Protein AF-A0A8X6GJA4-F1 (afdb_monomer_lite)

Structure (mmCIF, N/CA/C/O backbone):
data_AF-A0A8X6GJA4-F1
#
_entry.id   AF-A0A8X6GJA4-F1
#
loop_
_atom_site.group_PDB
_atom_site.id
_atom_site.type_symbol
_atom_site.label_atom_id
_atom_site.label_alt_id
_atom_site.label_comp_id
_atom_site.label_asym_id
_atom_site.label_entity_id
_atom_site.label_seq_id
_atom_site.pdbx_PDB_ins_code
_atom_site.Cartn_x
_atom_site.Cartn_y
_atom_site.Cartn_z
_atom_site.occupancy
_atom_site.B_iso_or_equiv
_atom_site.auth_seq_id
_atom_site.auth_comp_id
_atom_site.auth_asym_id
_atom_site.auth_atom_id
_atom_site.pdbx_PDB_model_num
ATOM 1 N N . MET A 1 1 ? 1.376 2.694 -0.318 1.00 89.88 1 MET A N 1
ATOM 2 C CA . MET A 1 1 ? 2.807 2.534 0.012 1.00 89.88 1 MET A CA 1
ATOM 3 C C . MET A 1 1 ? 3.228 3.762 0.790 1.00 89.88 1 MET A C 1
ATOM 5 O O . MET A 1 1 ? 2.952 4.873 0.357 1.00 89.88 1 MET A O 1
ATOM 9 N N . ARG A 1 2 ? 3.830 3.562 1.961 1.00 89.94 2 ARG A N 1
ATOM 10 C CA . ARG A 1 2 ? 4.162 4.659 2.878 1.00 89.94 2 ARG A CA 1
ATOM 11 C C . ARG A 1 2 ? 5.387 5.424 2.395 1.00 89.94 2 ARG A C 1
ATOM 13 O O . ARG A 1 2 ? 6.301 4.803 1.849 1.00 89.94 2 ARG A O 1
ATOM 20 N N . HIS A 1 3 ? 5.449 6.718 2.684 1.00 89.75 3 HIS A N 1
ATOM 21 C CA . HIS A 1 3 ? 6.729 7.423 2.693 1.00 89.75 3 HIS A CA 1
ATOM 22 C C . HIS A 1 3 ? 7.608 6.806 3.785 1.00 89.75 3 HIS A C 1
ATOM 24 O O . HIS A 1 3 ? 7.123 6.488 4.875 1.00 89.75 3 HIS A O 1
ATOM 30 N N . LYS A 1 4 ? 8.878 6.550 3.477 1.00 87.31 4 LYS A N 1
ATOM 31 C CA . LYS A 1 4 ? 9.812 5.949 4.434 1.00 87.31 4 LYS A CA 1
ATOM 32 C C . LYS A 1 4 ? 11.233 6.377 4.096 1.00 87.31 4 LYS A C 1
ATOM 34 O O . LYS A 1 4 ? 11.594 6.357 2.927 1.00 87.31 4 LYS A O 1
ATOM 39 N N . ASP A 1 5 ? 12.008 6.741 5.114 1.00 85.88 5 ASP A N 1
ATOM 40 C CA . ASP A 1 5 ? 13.432 7.078 4.983 1.00 85.88 5 ASP A CA 1
ATOM 41 C C . ASP A 1 5 ? 13.684 8.200 3.949 1.00 85.88 5 ASP A C 1
ATOM 43 O O . ASP A 1 5 ? 14.639 8.162 3.182 1.00 85.88 5 ASP A O 1
ATOM 47 N N . GLY A 1 6 ? 12.773 9.183 3.888 1.00 86.19 6 GLY A N 1
ATOM 48 C CA . GLY A 1 6 ? 12.820 10.302 2.937 1.00 86.19 6 GLY A CA 1
ATOM 49 C C . GLY A 1 6 ? 12.408 9.962 1.500 1.00 86.19 6 GLY A C 1
ATOM 50 O O . GLY A 1 6 ? 12.355 10.862 0.671 1.00 86.19 6 GLY A O 1
ATOM 51 N N . GLN A 1 7 ? 12.085 8.700 1.206 1.00 87.50 7 GLN A N 1
ATOM 52 C CA . GLN A 1 7 ? 11.709 8.264 -0.136 1.00 87.50 7 GLN A CA 1
ATOM 53 C C . GLN A 1 7 ? 10.197 8.296 -0.358 1.00 87.50 7 GLN A C 1
ATOM 55 O O . GLN A 1 7 ? 9.410 7.845 0.491 1.00 87.50 7 GLN A O 1
ATOM 60 N N . ASP A 1 8 ? 9.805 8.765 -1.541 1.00 92.88 8 ASP A N 1
ATOM 61 C CA . ASP A 1 8 ? 8.422 8.731 -2.002 1.00 92.88 8 ASP A CA 1
ATOM 62 C C . ASP A 1 8 ? 8.023 7.338 -2.549 1.00 92.88 8 ASP A C 1
ATOM 64 O O . ASP A 1 8 ? 8.879 6.501 -2.855 1.00 92.88 8 ASP A O 1
ATOM 68 N N . PRO A 1 9 ? 6.718 7.035 -2.670 1.00 94.06 9 PRO A N 1
ATOM 69 C CA . PRO A 1 9 ? 6.238 5.747 -3.169 1.00 94.06 9 PRO A CA 1
ATOM 70 C C . PRO A 1 9 ? 6.782 5.317 -4.538 1.00 94.06 9 PRO A C 1
ATOM 72 O O . PRO A 1 9 ? 6.933 4.117 -4.759 1.00 94.06 9 PRO A O 1
ATOM 75 N N . ARG A 1 10 ? 7.058 6.254 -5.456 1.00 94.31 10 ARG A N 1
ATOM 76 C CA . ARG A 1 10 ? 7.601 5.938 -6.786 1.00 94.31 10 ARG A CA 1
ATOM 77 C C . ARG A 1 10 ? 9.058 5.531 -6.675 1.00 94.31 10 ARG A C 1
ATOM 79 O O . ARG A 1 10 ? 9.400 4.449 -7.131 1.00 94.31 10 ARG A O 1
ATOM 86 N N . GLN A 1 11 ? 9.869 6.313 -5.965 1.00 94.69 11 GLN A N 1
ATOM 87 C CA . GLN A 1 11 ? 11.275 5.980 -5.713 1.00 94.69 11 GLN A CA 1
ATOM 88 C C . GLN A 1 11 ? 11.419 4.604 -5.053 1.00 94.69 11 GLN A C 1
ATOM 90 O O . GLN A 1 11 ? 12.241 3.781 -5.461 1.00 94.69 11 GLN A O 1
ATOM 95 N N . ARG A 1 12 ? 10.568 4.320 -4.060 1.00 95.56 12 ARG A N 1
ATOM 96 C CA . ARG A 1 12 ? 10.567 3.021 -3.383 1.00 95.56 12 ARG A CA 1
ATOM 97 C C . ARG A 1 12 ? 10.133 1.877 -4.304 1.00 95.56 12 ARG A C 1
ATOM 99 O O . ARG A 1 12 ? 10.657 0.770 -4.165 1.00 95.56 12 ARG A O 1
ATOM 106 N N . LEU A 1 13 ? 9.174 2.108 -5.206 1.00 95.75 13 LEU A N 1
ATOM 107 C CA . LEU A 1 13 ? 8.784 1.112 -6.206 1.00 95.75 13 LEU A CA 1
ATOM 108 C C . LEU A 1 13 ? 9.928 0.855 -7.188 1.00 95.75 13 LEU A C 1
ATOM 110 O O . LEU A 1 13 ? 10.264 -0.304 -7.408 1.00 95.75 13 LEU A O 1
ATOM 114 N N . ASP A 1 14 ? 10.546 1.905 -7.725 1.00 94.31 14 ASP A N 1
ATOM 115 C CA . ASP A 1 14 ? 11.651 1.787 -8.677 1.00 94.31 14 ASP A CA 1
ATOM 116 C C . ASP A 1 14 ? 12.790 0.958 -8.077 1.00 94.31 14 ASP A C 1
ATOM 118 O O . ASP A 1 14 ? 13.261 0.008 -8.703 1.00 94.31 14 ASP A O 1
ATOM 122 N N . GLN A 1 15 ? 13.152 1.222 -6.816 1.00 94.81 15 GLN A N 1
ATOM 123 C CA . GLN A 1 15 ? 14.134 0.418 -6.093 1.00 94.81 15 GLN A CA 1
ATOM 124 C C . GLN A 1 15 ? 13.692 -1.047 -5.948 1.00 94.81 15 GLN A C 1
ATOM 126 O O . GLN A 1 15 ? 14.480 -1.954 -6.218 1.00 94.81 15 GLN A O 1
ATOM 131 N N . LEU A 1 16 ? 12.443 -1.310 -5.556 1.00 95.00 16 LEU A N 1
ATOM 132 C CA . LEU A 1 16 ? 11.914 -2.671 -5.404 1.00 95.00 16 LEU A CA 1
ATOM 133 C C . LEU A 1 16 ? 11.947 -3.451 -6.726 1.00 95.00 16 LEU A C 1
ATOM 135 O O . LEU A 1 16 ? 12.293 -4.632 -6.749 1.00 95.00 16 LEU A O 1
ATOM 139 N N . LEU A 1 17 ? 11.651 -2.786 -7.842 1.00 95.75 17 LEU A N 1
ATOM 140 C CA . LEU A 1 17 ? 11.677 -3.386 -9.173 1.00 95.75 17 LEU A CA 1
ATOM 141 C C . LEU A 1 17 ? 13.096 -3.727 -9.659 1.00 95.75 17 LEU A C 1
ATOM 143 O O . LEU A 1 17 ? 13.232 -4.485 -10.622 1.00 95.75 17 LEU A O 1
ATOM 147 N N . THR A 1 18 ? 14.153 -3.256 -8.983 1.00 95.19 18 THR A N 1
ATOM 148 C CA . THR A 1 18 ? 15.545 -3.687 -9.231 1.00 95.19 18 THR A CA 1
ATOM 149 C C . THR A 1 18 ? 15.905 -5.020 -8.567 1.00 95.19 18 THR A C 1
ATOM 151 O O . THR A 1 18 ? 16.864 -5.672 -8.987 1.00 95.19 18 THR A O 1
ATOM 154 N N . CYS A 1 19 ? 15.124 -5.489 -7.583 1.00 96.88 19 CYS A N 1
ATOM 155 C CA . CYS A 1 19 ? 15.419 -6.720 -6.849 1.00 96.88 19 CYS A CA 1
ATOM 156 C C . CYS A 1 19 ? 15.562 -7.940 -7.778 1.00 96.88 19 CYS A C 1
ATOM 158 O O . CYS A 1 19 ? 14.936 -8.022 -8.841 1.00 96.88 19 CYS A O 1
ATOM 160 N N . GLN A 1 20 ? 16.369 -8.922 -7.360 1.00 96.81 20 GLN A N 1
ATOM 161 C CA . GLN A 1 20 ? 16.674 -10.123 -8.155 1.00 96.81 20 GLN A CA 1
ATOM 162 C C . GLN A 1 20 ? 15.436 -10.944 -8.530 1.00 96.81 20 GLN A C 1
ATOM 164 O O . GLN A 1 20 ? 15.407 -11.545 -9.600 1.00 96.81 20 GLN A O 1
ATOM 169 N N . VAL A 1 21 ? 14.380 -10.905 -7.712 1.00 96.56 21 VAL A N 1
ATOM 170 C CA . VAL A 1 21 ? 13.106 -11.585 -8.003 1.00 96.56 21 VAL A CA 1
ATOM 171 C C . VAL A 1 21 ? 12.464 -11.118 -9.321 1.00 96.56 21 VAL A C 1
ATOM 173 O O . VAL A 1 21 ? 11.786 -11.897 -9.982 1.00 96.56 21 VAL A O 1
ATOM 176 N N . PHE A 1 22 ? 12.734 -9.882 -9.759 1.00 96.81 22 PHE A N 1
ATOM 177 C CA . PHE A 1 22 ? 12.242 -9.338 -11.030 1.00 96.81 22 PHE A CA 1
ATOM 178 C C . PHE A 1 22 ? 13.246 -9.484 -12.190 1.00 96.81 22 PHE A C 1
ATOM 180 O O . PHE A 1 22 ? 12.968 -9.006 -13.288 1.00 96.81 22 PHE A O 1
ATOM 187 N N . SER A 1 23 ? 14.402 -10.133 -11.989 1.00 96.38 23 SER A N 1
ATOM 188 C CA . SER A 1 23 ? 15.468 -10.258 -13.005 1.00 96.38 23 SER A CA 1
ATOM 189 C C . SER A 1 23 ? 14.973 -10.880 -14.311 1.00 96.38 23 SER A C 1
ATOM 191 O O . SER A 1 23 ? 15.166 -10.298 -15.378 1.00 96.38 23 SER A O 1
ATOM 193 N N . ARG A 1 24 ? 14.252 -12.003 -14.221 1.00 96.88 24 ARG A N 1
ATOM 194 C CA . ARG A 1 24 ? 13.655 -12.683 -15.375 1.00 96.88 24 ARG A CA 1
ATOM 195 C C . ARG A 1 24 ? 12.673 -11.786 -16.128 1.00 96.88 24 ARG A C 1
ATOM 197 O O . ARG A 1 24 ? 12.747 -11.695 -17.346 1.00 96.88 24 ARG A O 1
ATOM 204 N N . LEU A 1 25 ? 11.801 -11.070 -15.413 1.00 96.25 25 LEU A N 1
ATOM 205 C CA . LEU A 1 25 ? 10.848 -10.142 -16.031 1.00 96.25 25 LEU A CA 1
ATOM 206 C C . LEU A 1 25 ? 11.555 -8.978 -16.730 1.00 96.25 25 LEU A C 1
ATOM 208 O O . LEU A 1 25 ? 11.150 -8.603 -17.825 1.00 96.25 25 LEU A O 1
ATOM 212 N N . ARG A 1 26 ? 12.630 -8.433 -16.147 1.00 96.06 26 ARG A N 1
ATOM 213 C CA . ARG A 1 26 ? 13.438 -7.389 -16.798 1.00 96.06 26 ARG A CA 1
ATOM 214 C C . ARG A 1 26 ? 14.115 -7.893 -18.075 1.00 96.06 26 ARG A C 1
ATOM 216 O O . ARG A 1 26 ? 14.171 -7.142 -19.041 1.00 96.06 26 ARG A O 1
ATOM 223 N N . ALA A 1 27 ? 14.601 -9.136 -18.078 1.00 97.19 27 ALA A N 1
ATOM 224 C CA . ALA A 1 27 ? 15.273 -9.738 -19.228 1.00 97.19 27 ALA A CA 1
ATOM 225 C C . ALA A 1 27 ? 14.300 -10.128 -20.354 1.00 97.19 27 ALA A C 1
ATOM 227 O O . ALA A 1 27 ? 14.570 -9.856 -21.518 1.00 97.19 27 ALA A O 1
ATOM 228 N N . GLU A 1 28 ? 13.167 -10.748 -20.015 1.00 97.69 28 GLU A N 1
ATOM 229 C CA . GLU A 1 28 ? 12.220 -11.282 -21.001 1.00 97.69 28 GLU A CA 1
ATOM 230 C C . GLU A 1 28 ? 11.198 -10.234 -21.471 1.00 97.69 28 GLU A C 1
ATOM 232 O O . GLU A 1 28 ? 10.851 -10.198 -22.651 1.00 97.69 28 GLU A O 1
ATOM 237 N N . ASN A 1 29 ? 10.685 -9.378 -20.575 1.00 95.88 29 ASN A N 1
ATOM 238 C CA . ASN A 1 29 ? 9.667 -8.379 -20.917 1.00 95.88 29 ASN A CA 1
ATOM 239 C C . ASN A 1 29 ? 9.564 -7.238 -19.886 1.00 95.88 29 ASN A C 1
ATOM 241 O O . ASN A 1 29 ? 8.602 -7.149 -19.113 1.00 95.88 29 ASN A O 1
ATOM 245 N N . ALA A 1 30 ? 10.522 -6.307 -19.913 1.00 94.94 30 ALA A N 1
ATOM 246 C CA . ALA A 1 30 ? 10.563 -5.182 -18.974 1.00 94.94 30 ALA A CA 1
ATOM 247 C C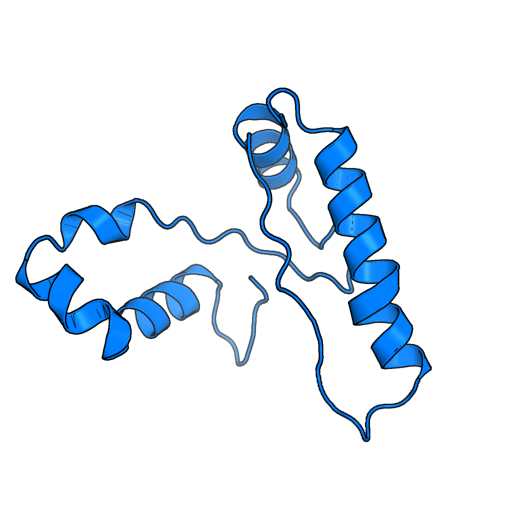 . ALA A 1 30 ? 9.291 -4.306 -18.984 1.00 94.94 30 ALA A C 1
ATOM 249 O O . ALA A 1 30 ? 8.945 -3.715 -17.961 1.00 94.94 30 ALA A O 1
ATOM 250 N N . LYS A 1 31 ? 8.548 -4.255 -20.102 1.00 95.88 31 LYS A N 1
ATOM 251 C CA . LYS A 1 31 ? 7.315 -3.455 -20.229 1.00 95.88 31 LYS A CA 1
ATOM 252 C C . LYS A 1 31 ? 6.208 -3.911 -19.277 1.00 95.88 31 LYS A C 1
ATOM 254 O O . LYS A 1 31 ? 5.349 -3.113 -18.930 1.00 95.88 31 LYS A O 1
ATOM 259 N N . VAL A 1 32 ? 6.210 -5.166 -18.820 1.00 95.31 32 VAL A N 1
ATOM 260 C CA . VAL A 1 32 ? 5.217 -5.647 -17.839 1.00 95.31 32 VAL A CA 1
ATOM 261 C C . VAL A 1 32 ? 5.323 -4.898 -16.509 1.00 95.31 32 VAL A C 1
ATOM 263 O O . VAL A 1 32 ? 4.307 -4.710 -15.840 1.00 95.31 32 VAL A O 1
ATOM 266 N N . LEU A 1 33 ? 6.513 -4.414 -16.144 1.00 95.06 33 LEU A N 1
ATOM 267 C CA . LEU A 1 33 ? 6.727 -3.712 -14.879 1.00 95.06 33 LEU A CA 1
ATOM 268 C C . LEU A 1 33 ? 5.994 -2.364 -14.819 1.00 95.06 33 LEU A C 1
ATOM 270 O O . LEU A 1 33 ? 5.620 -1.932 -13.733 1.00 95.06 33 LEU A O 1
ATOM 274 N N . THR A 1 34 ? 5.680 -1.747 -15.966 1.00 94.62 34 THR A N 1
ATOM 275 C CA . THR A 1 34 ? 4.911 -0.489 -16.013 1.00 94.62 34 THR A CA 1
ATOM 276 C C . THR A 1 34 ? 3.447 -0.664 -15.604 1.00 94.62 34 THR A C 1
ATOM 278 O O . THR A 1 34 ? 2.728 0.321 -15.464 1.00 94.62 34 THR A O 1
ATOM 281 N N . ARG A 1 35 ? 2.975 -1.907 -15.430 1.00 94.88 35 ARG A N 1
ATOM 282 C CA . ARG A 1 35 ? 1.629 -2.202 -14.917 1.00 94.88 35 ARG A CA 1
ATOM 283 C C . ARG A 1 35 ? 1.518 -1.995 -13.406 1.00 94.88 35 ARG A C 1
ATOM 285 O O . ARG A 1 35 ? 0.406 -1.961 -12.887 1.00 94.88 35 ARG A O 1
ATOM 292 N N . VAL A 1 36 ? 2.644 -1.885 -12.699 1.00 95.62 36 VAL A N 1
ATOM 293 C CA . VAL A 1 36 ? 2.661 -1.644 -11.256 1.00 95.62 36 VAL A CA 1
ATOM 294 C C . VAL A 1 36 ? 2.584 -0.142 -11.008 1.00 95.62 36 VAL A C 1
ATOM 296 O O . VAL A 1 36 ? 3.489 0.601 -11.375 1.00 95.62 36 VAL A O 1
ATOM 299 N N . VAL A 1 37 ? 1.500 0.304 -10.376 1.00 95.62 37 VAL A N 1
ATOM 300 C CA . VAL A 1 37 ? 1.281 1.718 -10.049 1.00 95.62 37 VAL A CA 1
ATOM 301 C C . VAL A 1 37 ? 1.350 1.888 -8.531 1.00 95.62 37 VAL A C 1
ATOM 303 O O . VAL A 1 37 ? 0.515 1.320 -7.821 1.00 95.62 37 VAL A O 1
ATOM 306 N N . PRO A 1 38 ? 2.328 2.642 -7.996 1.00 96.44 38 PRO A N 1
ATOM 307 C CA . PRO A 1 38 ? 2.416 2.877 -6.568 1.00 96.44 38 PRO A CA 1
ATOM 308 C C . PRO A 1 38 ? 1.405 3.954 -6.170 1.00 96.44 38 PRO A C 1
ATOM 310 O O . PRO A 1 38 ? 1.380 5.043 -6.738 1.00 96.44 38 PRO A O 1
ATOM 313 N N . VAL A 1 39 ? 0.600 3.664 -5.151 1.00 96.31 39 VAL A N 1
ATOM 314 C CA . VAL A 1 39 ? -0.313 4.636 -4.535 1.00 96.31 39 VAL A CA 1
ATOM 315 C C . VAL A 1 39 ? 0.247 5.036 -3.177 1.00 96.31 39 VAL A C 1
ATOM 317 O O . VAL A 1 39 ? 0.647 4.163 -2.401 1.00 96.31 39 VAL A O 1
ATOM 320 N N . SER A 1 40 ? 0.307 6.334 -2.878 1.00 95.69 40 SER A N 1
ATOM 321 C CA . SER A 1 40 ? 0.727 6.819 -1.558 1.00 95.69 40 SER A CA 1
ATOM 322 C C . SER A 1 40 ? -0.318 6.454 -0.511 1.00 95.69 40 SER A C 1
ATOM 324 O O . SER A 1 40 ? -1.500 6.629 -0.756 1.00 95.69 40 SER A O 1
ATOM 326 N N . GLY A 1 41 ? 0.098 5.939 0.644 1.00 94.81 41 GLY A N 1
ATOM 327 C CA . GLY A 1 41 ? -0.835 5.642 1.734 1.00 94.81 41 GLY A CA 1
ATOM 328 C C . GLY A 1 41 ? -0.196 4.887 2.893 1.00 94.81 41 GLY A C 1
ATOM 329 O O . GLY A 1 41 ? 0.820 4.203 2.709 1.00 94.81 41 GLY A O 1
ATOM 330 N N . ASP A 1 42 ? -0.816 5.002 4.064 1.00 94.69 42 ASP A N 1
ATOM 331 C CA . ASP A 1 42 ? -0.431 4.397 5.336 1.00 94.69 42 ASP A CA 1
ATOM 332 C C . ASP A 1 42 ? -1.642 3.778 6.039 1.00 94.69 42 ASP A C 1
ATOM 334 O O . ASP A 1 42 ? -2.635 4.440 6.323 1.00 94.69 42 ASP A O 1
ATOM 338 N N . ILE A 1 43 ? -1.531 2.492 6.356 1.00 95.25 43 ILE A N 1
ATOM 339 C CA . ILE A 1 43 ? -2.607 1.707 6.950 1.00 95.25 43 ILE A CA 1
ATOM 340 C C . ILE A 1 43 ? -2.946 2.123 8.393 1.00 95.25 43 ILE A C 1
ATOM 342 O O . ILE A 1 43 ? -4.063 1.880 8.857 1.00 95.25 43 ILE A O 1
ATOM 346 N N . SER A 1 44 ? -2.018 2.776 9.103 1.00 93.19 44 SER A N 1
ATOM 347 C CA . SER A 1 44 ? -2.297 3.319 10.438 1.00 93.19 44 SER A CA 1
ATOM 348 C C . SER A 1 44 ? -3.025 4.662 10.410 1.00 93.19 44 SER A C 1
ATOM 350 O O . SER A 1 44 ? -3.399 5.164 11.465 1.00 93.19 44 SER A O 1
ATOM 352 N N . LEU A 1 45 ? -3.190 5.287 9.240 1.00 95.56 45 LEU A N 1
ATOM 353 C CA . LEU A 1 45 ? -3.844 6.589 9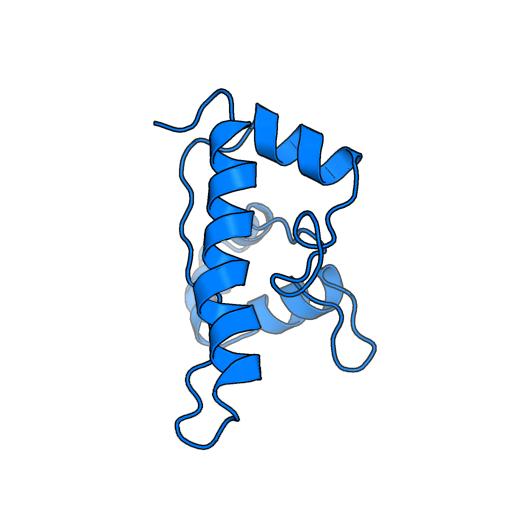.128 1.00 95.56 45 LEU A CA 1
ATOM 354 C C . LEU A 1 45 ? -5.336 6.446 8.800 1.00 95.56 45 LEU A C 1
ATOM 356 O O . LEU A 1 45 ? -5.731 5.490 8.124 1.00 95.56 45 LEU A O 1
ATOM 360 N N . PRO A 1 46 ? -6.177 7.408 9.231 1.00 95.25 46 PRO A N 1
ATOM 361 C CA . PRO A 1 46 ? -7.551 7.522 8.753 1.00 95.25 46 PRO A CA 1
ATOM 362 C C . PRO A 1 46 ? -7.608 7.500 7.224 1.00 95.25 46 PRO A C 1
ATOM 364 O O . PRO A 1 46 ? -6.735 8.058 6.560 1.00 95.25 46 PRO A O 1
ATOM 367 N N . GLU A 1 47 ? -8.607 6.804 6.676 1.00 96.00 47 GLU A N 1
ATOM 368 C CA . GLU A 1 47 ? -8.795 6.643 5.223 1.00 96.00 47 GLU A CA 1
ATOM 369 C C . GLU A 1 47 ? -7.532 6.165 4.482 1.00 96.00 47 GLU A C 1
ATOM 371 O O . GLU A 1 47 ? -7.313 6.471 3.311 1.00 96.00 47 GLU A O 1
ATOM 376 N N . LEU A 1 48 ? -6.686 5.397 5.182 1.00 97.25 48 LEU A N 1
ATOM 377 C CA . LEU A 1 48 ? -5.416 4.862 4.689 1.00 97.25 48 LEU A CA 1
ATOM 378 C C . LEU A 1 48 ? -4.410 5.950 4.262 1.00 97.25 48 LEU A C 1
ATOM 380 O O . LEU A 1 48 ? -3.468 5.662 3.521 1.00 97.25 48 LEU A O 1
ATOM 384 N N . GLY A 1 49 ? -4.604 7.204 4.689 1.00 96.31 49 GLY A N 1
ATOM 385 C CA . GLY A 1 49 ? -3.788 8.344 4.265 1.00 96.31 49 GLY A CA 1
ATOM 386 C C . GLY A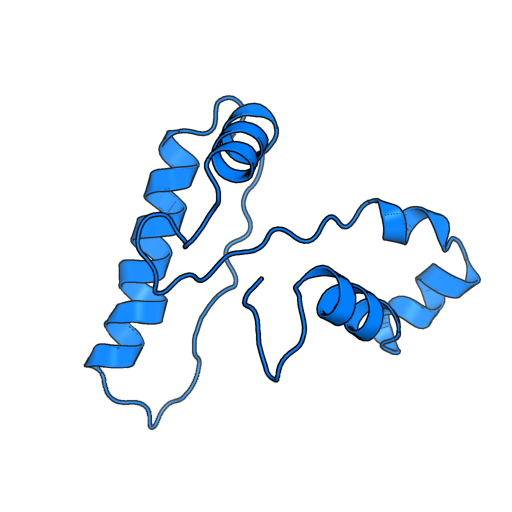 1 49 ? -3.827 8.600 2.754 1.00 96.31 49 GLY A C 1
ATOM 387 O O . GLY A 1 49 ? -2.859 9.126 2.202 1.00 96.31 49 GLY A O 1
ATOM 388 N N . LEU A 1 50 ? -4.896 8.167 2.079 1.00 97.38 50 LEU A N 1
ATOM 389 C CA . LEU A 1 50 ? -5.073 8.349 0.642 1.00 97.38 50 LEU A CA 1
ATOM 390 C C . LEU A 1 50 ? -5.464 9.791 0.318 1.00 97.38 50 LEU A C 1
ATOM 392 O O . LEU A 1 50 ? -6.197 10.444 1.058 1.00 97.38 50 LEU A O 1
ATOM 396 N N . SER A 1 51 ? -5.034 10.264 -0.849 1.00 96.94 51 SER A N 1
ATOM 397 C CA . SER A 1 51 ? -5.614 11.469 -1.435 1.00 96.94 51 SER A CA 1
ATOM 398 C C . SER A 1 51 ? -7.046 11.197 -1.918 1.00 96.94 51 SER A C 1
ATOM 400 O O . SER A 1 51 ? -7.424 10.054 -2.205 1.00 96.94 51 SER A O 1
ATOM 402 N N . GLN A 1 52 ? -7.850 12.250 -2.086 1.00 97.62 52 GLN A N 1
ATOM 403 C CA . GLN A 1 52 ? -9.189 12.104 -2.665 1.00 97.62 52 GLN A CA 1
ATOM 404 C C . GLN A 1 52 ? -9.132 11.559 -4.102 1.00 97.62 52 GLN A C 1
ATOM 406 O O . GLN A 1 52 ? -9.962 10.735 -4.489 1.00 97.62 52 GLN A O 1
ATOM 411 N N . SER A 1 53 ? -8.138 11.981 -4.892 1.00 98.06 53 SER A N 1
ATOM 412 C CA . SER A 1 53 ? -7.935 11.483 -6.256 1.00 98.06 53 SER A CA 1
ATOM 413 C C . SER A 1 53 ? -7.619 9.989 -6.281 1.00 98.06 53 SER A C 1
ATOM 415 O O . SER A 1 53 ? -8.223 9.262 -7.071 1.00 98.06 53 SER A O 1
ATOM 417 N N . ASP A 1 54 ? -6.745 9.515 -5.388 1.00 97.69 54 ASP A N 1
ATOM 418 C CA . ASP A 1 54 ? -6.409 8.090 -5.294 1.00 97.69 54 ASP A CA 1
ATOM 419 C C . ASP A 1 54 ? -7.606 7.275 -4.806 1.00 97.69 54 ASP A C 1
ATOM 421 O O . ASP A 1 54 ? -7.916 6.228 -5.371 1.00 97.69 54 ASP A O 1
ATOM 425 N N . THR A 1 55 ? -8.339 7.784 -3.813 1.00 98.06 55 THR A N 1
ATOM 426 C CA . THR A 1 55 ? -9.564 7.152 -3.304 1.00 98.06 55 THR A CA 1
ATOM 427 C C . THR A 1 55 ? -10.589 6.955 -4.420 1.00 98.06 55 THR A C 1
ATOM 429 O O . THR A 1 55 ? -11.127 5.857 -4.585 1.00 98.06 55 THR A O 1
ATOM 432 N N . ASN A 1 56 ? -10.819 7.985 -5.238 1.00 98.25 56 ASN A N 1
ATOM 433 C CA . ASN A 1 56 ? -11.743 7.927 -6.371 1.00 98.25 56 ASN A CA 1
ATOM 434 C C . ASN A 1 56 ? -11.261 6.955 -7.458 1.00 98.25 56 ASN A C 1
ATOM 436 O O . ASN A 1 56 ? -12.061 6.201 -8.014 1.00 98.25 56 ASN A O 1
ATOM 440 N N . MET A 1 57 ? -9.960 6.961 -7.762 1.00 98.19 57 MET A N 1
ATOM 441 C CA . MET A 1 57 ? -9.356 6.036 -8.720 1.00 98.19 57 MET A CA 1
ATOM 442 C C . MET A 1 57 ? -9.544 4.582 -8.271 1.00 98.19 57 MET A C 1
ATOM 444 O O . MET A 1 57 ? -10.057 3.767 -9.038 1.00 98.19 57 MET A O 1
ATOM 448 N N . LEU A 1 58 ? -9.184 4.264 -7.024 1.00 98.19 58 LEU A N 1
ATOM 449 C CA . LEU A 1 58 ? -9.282 2.913 -6.470 1.00 98.19 58 LEU A CA 1
ATOM 450 C C . LEU A 1 58 ? -10.736 2.425 -6.442 1.00 98.19 58 LEU A C 1
ATOM 452 O O . LEU A 1 58 ? -11.031 1.346 -6.948 1.00 98.19 58 LEU A O 1
ATOM 456 N N . THR A 1 59 ? -11.650 3.264 -5.954 1.00 98.31 59 THR A N 1
ATOM 457 C CA . THR A 1 59 ? -13.099 2.998 -5.888 1.00 98.31 59 THR A CA 1
ATOM 458 C C . THR A 1 59 ? -13.703 2.642 -7.258 1.00 98.31 59 THR A C 1
ATOM 460 O O . THR A 1 59 ? -14.589 1.790 -7.366 1.00 98.31 59 THR A O 1
ATOM 463 N N . ARG A 1 60 ? -13.230 3.277 -8.336 1.00 98.31 60 ARG A N 1
ATOM 464 C CA . ARG A 1 60 ? -13.768 3.076 -9.693 1.00 98.31 60 ARG A CA 1
ATOM 465 C C . ARG A 1 60 ? -13.128 1.920 -10.458 1.00 98.31 60 ARG A C 1
ATOM 467 O O . ARG A 1 60 ? -13.750 1.389 -11.380 1.00 98.31 60 ARG A O 1
ATOM 474 N N . LEU A 1 61 ? -11.868 1.599 -10.168 1.00 97.88 61 LEU A N 1
ATOM 475 C CA . LEU A 1 61 ? -11.057 0.737 -11.033 1.00 97.88 61 LEU A CA 1
ATOM 476 C C . LEU A 1 61 ? -10.736 -0.630 -10.430 1.00 97.88 61 LEU A C 1
ATOM 478 O O . LEU A 1 61 ? -10.550 -1.572 -11.197 1.00 97.88 61 LEU A O 1
ATOM 482 N N . VAL A 1 62 ? -10.665 -0.755 -9.103 1.00 98.19 62 VAL A N 1
ATOM 483 C CA . VAL A 1 62 ? -10.245 -2.000 -8.446 1.00 98.19 62 VAL A CA 1
ATOM 484 C C . VAL A 1 62 ? -11.389 -3.011 -8.404 1.00 98.19 62 VAL A C 1
ATOM 486 O O . VAL A 1 62 ? -12.499 -2.682 -7.990 1.00 98.19 62 VAL A O 1
ATOM 489 N N . SER A 1 63 ? -11.094 -4.247 -8.812 1.00 98.06 63 SER A N 1
ATOM 490 C CA . SER A 1 63 ? -12.029 -5.379 -8.781 1.00 98.06 63 SER A CA 1
ATOM 491 C C . SER A 1 63 ? -11.619 -6.522 -7.854 1.00 98.06 63 SER A C 1
ATOM 493 O O . SER A 1 63 ? -12.440 -7.377 -7.539 1.00 98.06 63 SER A O 1
ATOM 495 N N . VAL A 1 64 ? -10.359 -6.549 -7.414 1.00 98.06 64 VAL A N 1
ATOM 496 C CA . VAL A 1 64 ? -9.813 -7.551 -6.491 1.00 98.06 64 VAL A CA 1
ATOM 497 C C . VAL A 1 64 ? -8.839 -6.856 -5.548 1.00 98.06 64 VAL A C 1
ATOM 499 O O . VAL A 1 64 ? -8.007 -6.063 -5.994 1.00 98.06 64 VAL A O 1
ATOM 502 N N . VAL A 1 65 ? -8.918 -7.167 -4.254 1.00 97.88 65 VAL A N 1
ATOM 503 C CA . VAL A 1 65 ? -8.029 -6.616 -3.225 1.00 97.88 65 VAL A CA 1
ATOM 504 C C . VAL A 1 65 ? -7.252 -7.741 -2.553 1.00 97.88 65 VAL A C 1
ATOM 506 O O . VAL A 1 65 ? -7.832 -8.654 -1.974 1.00 97.88 65 VAL A O 1
ATOM 509 N N . PHE A 1 66 ? -5.924 -7.635 -2.586 1.00 97.62 66 PHE A N 1
ATOM 510 C CA . PHE A 1 66 ? -5.024 -8.470 -1.795 1.00 97.62 66 PHE A CA 1
ATOM 511 C C . PHE A 1 66 ? -4.497 -7.648 -0.621 1.00 97.62 66 PHE A C 1
ATOM 513 O O . PHE A 1 66 ? -3.735 -6.699 -0.812 1.00 97.62 66 PHE A O 1
ATOM 520 N N . HIS A 1 67 ? -4.897 -8.003 0.598 1.00 96.88 67 HIS A N 1
ATOM 521 C CA . HIS A 1 67 ? -4.444 -7.320 1.807 1.00 96.88 67 HIS A CA 1
ATOM 522 C C . HIS A 1 67 ? -3.326 -8.112 2.488 1.00 96.88 67 HIS A C 1
ATOM 524 O O . HIS A 1 67 ? -3.569 -9.129 3.127 1.00 96.88 67 HIS A O 1
ATOM 530 N N . SER A 1 68 ? -2.089 -7.641 2.328 1.00 95.69 68 SER A N 1
ATOM 531 C CA . SER A 1 68 ? -0.886 -8.245 2.926 1.00 95.69 68 SER A CA 1
ATOM 532 C C . SER A 1 68 ? -0.135 -7.274 3.849 1.00 95.69 68 SER A C 1
ATOM 534 O O . SER A 1 68 ? 0.984 -7.564 4.278 1.00 95.69 68 SER A O 1
ATOM 536 N N . ALA A 1 69 ? -0.699 -6.095 4.128 1.00 92.94 69 ALA A N 1
ATOM 537 C CA . ALA A 1 69 ? -0.054 -5.098 4.973 1.00 92.94 69 ALA A CA 1
ATOM 538 C C . ALA A 1 69 ? -0.278 -5.429 6.456 1.00 92.94 69 ALA A C 1
ATOM 540 O O . ALA A 1 69 ? -1.399 -5.361 6.949 1.00 92.94 69 ALA A O 1
ATOM 541 N N . ALA A 1 70 ? 0.802 -5.761 7.160 1.00 93.88 70 ALA A N 1
ATOM 542 C CA . ALA A 1 70 ? 0.791 -6.082 8.582 1.00 93.88 70 ALA A CA 1
ATOM 543 C C . ALA A 1 70 ? 2.156 -5.788 9.218 1.00 93.88 70 ALA A C 1
ATOM 545 O O . ALA A 1 70 ? 3.163 -5.586 8.532 1.00 93.88 70 ALA A O 1
ATOM 546 N N . THR A 1 71 ? 2.192 -5.803 10.545 1.00 92.56 71 THR A N 1
ATOM 547 C CA . THR A 1 71 ? 3.416 -5.966 11.333 1.00 92.56 71 THR A CA 1
ATOM 548 C C . THR A 1 71 ? 3.437 -7.369 11.936 1.00 92.56 71 THR A C 1
ATOM 550 O O . THR A 1 71 ? 2.424 -7.848 12.444 1.00 92.56 71 THR A O 1
ATOM 553 N N . VAL A 1 72 ? 4.584 -8.044 11.848 1.00 92.38 72 VAL A N 1
ATOM 554 C CA . VAL A 1 72 ? 4.784 -9.436 12.306 1.00 92.38 72 VAL A CA 1
ATOM 555 C C . VAL A 1 72 ? 5.800 -9.524 13.450 1.00 92.38 72 VAL A C 1
ATOM 557 O O . VAL A 1 72 ? 6.478 -10.530 13.625 1.00 92.38 72 VAL A O 1
ATOM 560 N N . ARG A 1 73 ? 5.956 -8.437 14.211 1.00 93.19 73 ARG A N 1
ATOM 561 C CA . ARG A 1 73 ? 6.861 -8.387 15.362 1.00 93.19 73 ARG A CA 1
ATOM 562 C C . ARG A 1 73 ? 6.186 -8.966 16.598 1.00 93.19 73 ARG A C 1
ATOM 564 O O . ARG A 1 73 ? 5.154 -8.463 17.030 1.00 93.19 73 ARG A O 1
ATOM 571 N N . PHE A 1 74 ? 6.792 -10.002 17.166 1.00 90.75 74 PHE A N 1
ATOM 572 C CA . PHE A 1 74 ? 6.288 -10.675 18.366 1.00 90.75 74 PHE A CA 1
ATOM 573 C C . PHE A 1 74 ? 6.516 -9.873 19.652 1.00 90.75 74 PHE A C 1
ATOM 575 O O . PHE A 1 74 ? 5.832 -10.097 20.644 1.00 90.75 74 PHE A O 1
ATOM 582 N N . ASP A 1 75 ? 7.463 -8.940 19.629 1.00 94.69 75 ASP A N 1
ATOM 583 C CA . ASP A 1 75 ? 7.865 -8.093 20.749 1.00 94.69 75 ASP A CA 1
ATOM 584 C C . ASP A 1 75 ? 7.222 -6.697 20.715 1.00 94.69 75 ASP A C 1
ATOM 586 O O . ASP A 1 75 ? 7.538 -5.846 21.549 1.00 94.69 75 ASP A O 1
ATOM 590 N N . GLU A 1 76 ? 6.323 -6.419 19.763 1.00 94.69 76 GLU A N 1
ATOM 591 C CA . GLU A 1 76 ? 5.704 -5.099 19.695 1.00 94.69 76 GLU A CA 1
ATOM 592 C C . GLU A 1 76 ? 4.554 -4.927 20.702 1.00 94.69 76 GLU A C 1
ATOM 594 O O . GLU A 1 76 ? 3.803 -5.870 20.969 1.00 94.69 76 GLU A O 1
ATOM 599 N N . PRO A 1 77 ? 4.348 -3.706 21.235 1.00 96.44 77 PRO A N 1
ATOM 600 C CA . PRO A 1 77 ? 3.241 -3.443 22.144 1.00 96.44 77 PRO A CA 1
ATOM 601 C C . PRO A 1 77 ? 1.885 -3.772 21.510 1.00 96.44 77 PRO A C 1
ATOM 603 O O . PRO A 1 77 ? 1.593 -3.316 20.404 1.00 96.44 77 PRO A O 1
ATOM 606 N N . LEU A 1 78 ? 1.005 -4.450 22.258 1.00 95.50 78 LEU A N 1
ATOM 607 C CA . LEU A 1 78 ? -0.324 -4.871 21.788 1.00 95.50 78 LEU A CA 1
ATOM 608 C C . LEU A 1 78 ? -1.112 -3.740 21.114 1.00 95.50 78 LEU A C 1
ATOM 610 O O . LEU A 1 78 ? -1.708 -3.943 20.061 1.00 95.50 78 LEU A O 1
ATOM 614 N N . LYS A 1 79 ? -1.083 -2.532 21.692 1.00 95.75 79 LYS A N 1
ATOM 615 C CA . LYS A 1 79 ? -1.771 -1.357 21.135 1.00 95.75 79 LYS A CA 1
ATOM 616 C C . LYS A 1 79 ? -1.347 -1.068 19.690 1.00 95.75 79 LYS A C 1
ATOM 618 O O . LYS A 1 79 ? -2.183 -0.701 18.872 1.00 95.75 79 LYS A O 1
ATOM 623 N N . LYS A 1 80 ? -0.063 -1.245 19.372 1.00 94.88 80 LYS A N 1
ATOM 624 C CA . LYS A 1 80 ? 0.484 -1.014 18.033 1.00 94.88 80 LYS A CA 1
ATOM 625 C C . LYS A 1 80 ? 0.081 -2.129 17.061 1.00 94.88 80 LYS A C 1
ATOM 627 O O . LYS A 1 80 ? -0.356 -1.821 15.952 1.00 94.88 80 LYS A O 1
ATOM 632 N N . SER A 1 81 ? 0.090 -3.383 17.519 1.00 94.62 81 SER A N 1
ATOM 633 C CA . SER A 1 81 ? -0.409 -4.523 16.742 1.00 94.62 81 SER A CA 1
ATOM 634 C C . SER A 1 81 ? -1.890 -4.375 16.408 1.00 94.62 81 SER A C 1
ATOM 636 O O . SER A 1 81 ? -2.293 -4.624 15.274 1.00 94.62 81 SER A O 1
ATOM 638 N N . VAL A 1 82 ? -2.706 -3.933 17.370 1.00 95.50 82 VAL A N 1
ATOM 639 C CA . VAL A 1 82 ? -4.136 -3.658 17.166 1.00 95.50 82 VAL A CA 1
ATOM 640 C C . VAL A 1 82 ? -4.331 -2.547 16.136 1.00 95.50 82 VAL A C 1
ATOM 642 O O . VAL A 1 82 ? -5.122 -2.705 15.209 1.00 95.50 82 VAL A O 1
ATOM 645 N N . GLU A 1 83 ? -3.581 -1.453 16.248 1.00 95.62 83 GLU A N 1
ATOM 646 C CA . GLU A 1 83 ? -3.673 -0.329 15.314 1.00 95.62 83 GLU A CA 1
ATOM 647 C C . GLU A 1 83 ? -3.373 -0.747 13.865 1.00 95.62 83 GLU A C 1
ATOM 649 O O . GLU A 1 83 ? -4.116 -0.411 12.943 1.00 95.62 83 GLU A O 1
ATOM 654 N N . LEU A 1 84 ? -2.299 -1.512 13.657 1.00 95.25 84 LEU A N 1
ATOM 655 C CA . LEU A 1 84 ? -1.840 -1.883 12.319 1.00 95.25 84 LEU A CA 1
ATOM 656 C C . LEU A 1 84 ? -2.596 -3.076 11.734 1.00 95.25 84 LEU A C 1
ATOM 658 O O . LEU A 1 84 ? -3.034 -3.015 10.587 1.00 95.25 84 LEU A O 1
ATOM 662 N N . ASN A 1 85 ? -2.752 -4.156 12.497 1.00 96.00 85 ASN A N 1
ATOM 663 C CA . ASN A 1 85 ? -3.254 -5.419 11.958 1.00 96.00 85 ASN A CA 1
ATOM 664 C C . ASN A 1 85 ? -4.782 -5.513 12.037 1.00 96.00 85 ASN A C 1
ATOM 666 O O . ASN A 1 85 ? -5.400 -6.042 11.115 1.00 96.00 85 ASN A O 1
ATOM 670 N N . LEU A 1 86 ? -5.404 -4.992 13.103 1.00 96.19 86 LEU A N 1
ATOM 671 C CA . LEU A 1 86 ? -6.860 -5.040 13.265 1.00 96.19 86 LEU A CA 1
ATOM 672 C C . LEU A 1 86 ? -7.525 -3.810 12.641 1.00 96.19 86 LEU A C 1
ATOM 674 O O . LEU A 1 86 ? -8.262 -3.935 11.661 1.00 96.19 86 LEU A O 1
ATOM 678 N N . LEU A 1 87 ? -7.239 -2.617 13.168 1.00 97.62 87 LEU A N 1
ATOM 679 C CA . LEU A 1 87 ? -7.876 -1.382 12.698 1.00 97.62 87 LEU A CA 1
ATOM 680 C C . LEU A 1 87 ? -7.448 -1.040 11.271 1.00 97.62 87 LEU A C 1
ATOM 682 O O . LEU A 1 87 ? -8.266 -0.608 10.461 1.00 97.62 87 LEU A O 1
ATOM 686 N N . GLY A 1 88 ? -6.194 -1.320 10.923 1.00 97.38 88 GLY A N 1
ATOM 687 C CA . GLY A 1 88 ? -5.719 -1.231 9.551 1.00 97.38 88 GLY A CA 1
ATOM 688 C C . GLY A 1 88 ? -6.527 -2.075 8.564 1.00 97.38 88 GLY A C 1
ATOM 689 O O . GLY A 1 88 ? -6.955 -1.575 7.523 1.00 97.38 88 GLY A O 1
ATOM 690 N N . THR A 1 89 ? -6.813 -3.331 8.914 1.00 97.94 89 THR A N 1
ATOM 691 C CA . THR A 1 89 ? -7.668 -4.212 8.103 1.00 97.94 89 THR A CA 1
ATOM 692 C C . THR A 1 89 ? -9.093 -3.667 8.000 1.00 97.94 89 THR A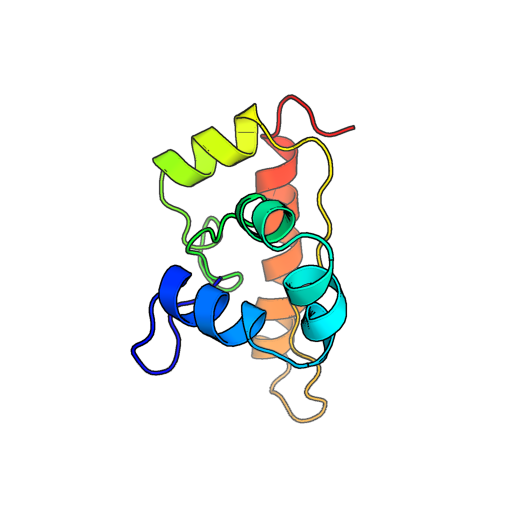 C 1
ATOM 694 O O . THR A 1 89 ? -9.659 -3.638 6.908 1.00 97.94 89 THR A O 1
ATOM 697 N N . GLN A 1 90 ? -9.657 -3.154 9.098 1.00 98.12 90 GLN A N 1
ATOM 698 C CA . GLN A 1 90 ? -10.977 -2.516 9.083 1.00 98.12 90 GLN A CA 1
ATOM 699 C C . GLN A 1 90 ? -11.032 -1.322 8.116 1.00 98.12 90 GLN A C 1
ATOM 701 O O . GLN A 1 90 ? -11.995 -1.194 7.361 1.00 98.12 90 GLN A O 1
ATOM 706 N N . ARG A 1 91 ? -9.995 -0.476 8.075 1.00 98.25 91 ARG A N 1
ATOM 707 C CA . ARG A 1 91 ? -9.912 0.654 7.130 1.00 98.25 91 ARG A CA 1
ATOM 708 C C . ARG A 1 91 ? -9.839 0.195 5.675 1.00 98.25 91 ARG A C 1
ATOM 710 O O . ARG A 1 91 ? -10.473 0.799 4.812 1.00 98.25 91 ARG A O 1
ATOM 717 N N . VAL A 1 92 ? -9.107 -0.886 5.394 1.00 98.12 92 VAL A N 1
ATOM 718 C CA . VAL A 1 92 ? -9.078 -1.491 4.051 1.00 98.12 92 VAL A CA 1
ATOM 719 C C . VAL A 1 92 ? -10.470 -1.983 3.656 1.00 98.12 92 VAL A C 1
ATOM 721 O O . VAL A 1 92 ? -10.924 -1.677 2.555 1.00 98.12 92 VAL A O 1
ATOM 724 N N . LEU A 1 93 ? -11.187 -2.662 4.557 1.00 98.12 93 LEU A N 1
ATOM 725 C CA . LEU A 1 93 ? -12.562 -3.111 4.307 1.00 98.12 93 LEU A CA 1
ATOM 726 C C . LEU A 1 93 ? -13.523 -1.938 4.061 1.00 98.12 93 LEU A C 1
ATOM 728 O O . LEU A 1 93 ? -14.353 -2.008 3.158 1.00 98.12 93 LEU A O 1
ATOM 732 N N . GLN A 1 94 ? -13.381 -0.834 4.797 1.00 98.12 94 GLN A N 1
ATOM 733 C CA . GLN A 1 94 ? -14.169 0.385 4.572 1.00 98.12 94 GLN A CA 1
ATOM 734 C C . GLN A 1 94 ? -13.929 0.995 3.185 1.00 98.12 94 GLN A C 1
ATOM 736 O O . GLN A 1 94 ? -14.869 1.489 2.566 1.00 98.12 94 GLN A O 1
ATOM 741 N N . LEU A 1 95 ? -12.696 0.955 2.667 1.00 98.19 95 LEU A N 1
ATOM 742 C CA . LEU A 1 95 ? -12.424 1.347 1.281 1.00 98.19 95 LEU A CA 1
ATOM 743 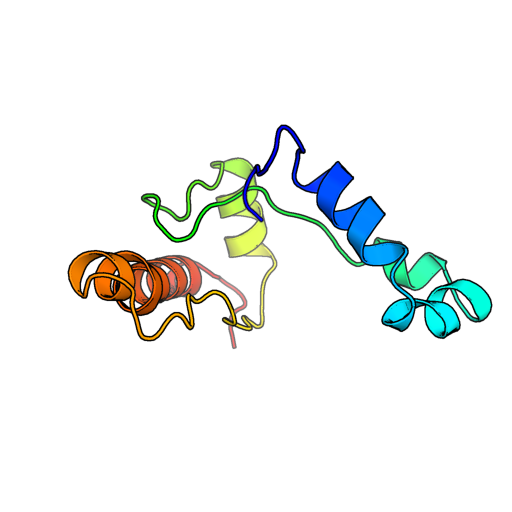C C . LEU A 1 95 ? -13.055 0.356 0.292 1.00 98.19 95 LEU A C 1
ATOM 745 O O . LEU A 1 95 ? -13.667 0.782 -0.683 1.00 98.19 95 LEU A O 1
ATOM 749 N N . CYS A 1 96 ? -12.938 -0.948 0.554 1.00 98.19 96 CYS A N 1
ATOM 750 C CA . CYS A 1 96 ? -13.500 -2.005 -0.291 1.00 98.19 96 CYS A CA 1
ATOM 751 C C . CYS A 1 96 ? -15.016 -1.856 -0.473 1.00 98.19 96 CYS A C 1
ATOM 753 O O . CYS A 1 96 ? -15.507 -1.987 -1.586 1.00 98.19 96 CYS A O 1
ATOM 755 N N . GLN A 1 97 ? -15.750 -1.488 0.582 1.00 97.88 97 GLN A N 1
ATOM 756 C CA . GLN A 1 97 ? -17.197 -1.231 0.516 1.00 97.88 97 GLN A CA 1
ATOM 757 C C . GLN A 1 97 ? -17.582 -0.097 -0.445 1.00 97.88 97 GLN A C 1
ATOM 759 O O . GLN A 1 97 ? -18.720 -0.042 -0.904 1.00 97.88 97 GLN A O 1
ATOM 764 N N . LYS A 1 98 ? -16.652 0.814 -0.752 1.00 97.69 98 LYS A N 1
ATOM 765 C CA . LYS A 1 98 ? -16.870 1.893 -1.720 1.00 97.69 98 LYS A CA 1
ATOM 766 C C . LYS A 1 98 ? -16.591 1.433 -3.158 1.00 97.69 98 LYS A C 1
ATOM 768 O O . LYS A 1 98 ? -17.018 2.107 -4.088 1.00 97.69 98 LYS A O 1
ATOM 773 N N . MET A 1 99 ? -15.878 0.320 -3.367 1.00 98.44 99 MET A N 1
ATOM 774 C CA . MET A 1 99 ? -15.414 -0.116 -4.687 1.00 98.44 99 MET A CA 1
ATOM 775 C C . MET A 1 99 ? -16.545 -0.681 -5.551 1.00 98.44 99 MET A C 1
ATOM 777 O O . MET A 1 99 ? -17.176 -1.677 -5.225 1.00 98.44 99 MET A O 1
ATOM 781 N N . THR A 1 100 ? -16.744 -0.073 -6.717 1.00 97.69 100 THR A N 1
ATOM 782 C CA . THR A 1 100 ? -17.876 -0.369 -7.619 1.00 97.69 100 THR A CA 1
ATOM 783 C C . THR A 1 100 ? -17.712 -1.632 -8.466 1.00 97.69 100 THR A C 1
ATOM 785 O O . THR A 1 100 ? -18.675 -2.082 -9.080 1.00 97.69 100 THR A O 1
ATOM 788 N N . LYS A 1 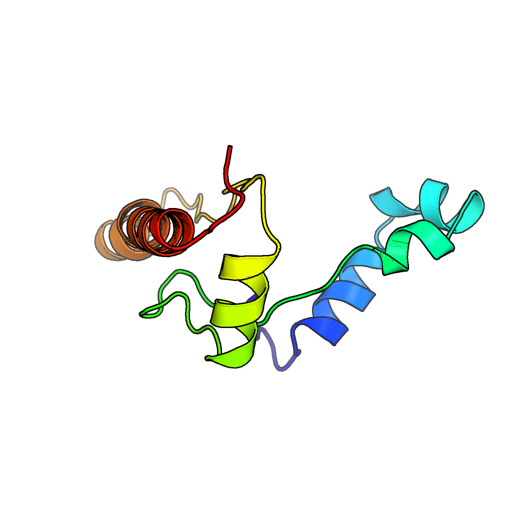101 ? -16.498 -2.185 -8.542 1.00 97.94 101 LYS A N 1
ATOM 789 C CA . LYS A 1 101 ? -16.166 -3.363 -9.362 1.00 97.94 101 LYS A CA 1
ATOM 790 C C . LYS A 1 101 ? -15.659 -4.543 -8.539 1.00 97.94 101 LYS A C 1
ATOM 792 O O . LYS A 1 101 ? -15.196 -5.517 -9.130 1.00 97.94 101 LYS A O 1
ATOM 797 N N . LEU A 1 102 ? -15.662 -4.418 -7.213 1.00 95.44 102 LEU A N 1
ATOM 798 C CA . LEU A 1 102 ? -15.160 -5.454 -6.321 1.00 95.44 102 LEU A CA 1
ATOM 799 C C . LEU A 1 102 ? -16.098 -6.662 -6.392 1.00 95.44 102 LEU A C 1
ATOM 801 O O . LEU A 1 102 ? -17.301 -6.505 -6.186 1.00 95.44 102 LEU A O 1
ATOM 805 N N . ALA A 1 103 ? -15.533 -7.807 -6.773 1.00 77.25 103 ALA A N 1
ATOM 806 C CA . ALA A 1 103 ? -16.255 -9.066 -6.948 1.00 77.25 103 ALA A CA 1
ATOM 807 C C . ALA A 1 103 ? -16.695 -9.686 -5.616 1.00 77.25 103 ALA A C 1
ATOM 809 O O . ALA A 1 103 ? -15.967 -9.505 -4.611 1.00 77.25 103 ALA A O 1
#

pLDDT: mean 95.45, std 3.18, range [77.25, 98.44]

Sequence (103 aa):
MRHKDGQDPRQRLDQLLTCQVFSRLRAENAKVLTRVVPVSGDISLPELGLSQSDTNMLTRLVSVVFHSAATVRFDEPLKKSVELNLLGTQRVLQLCQKMTKLA

InterPro domains:
  IPR013120 Fatty acyl-CoA reductase-like, NAD-binding domain [PF07993] (1-102)
  IPR026055 Fatty acyl-CoA reductase [PTHR11011] (1-102)
  IPR036291 NAD(P)-binding domain superfamily [SSF51735] (26-99)

Foldseek 3Di:
DEDDPNDDQVRVLVVVCPDPVNVVCCVPPVPVSVVDDGFYFQLLDQLRRHDPVVLVVCQEPDAEDDDPFADPDPPDDPVVRCSGVPSSVVSVVVSVVSRPRHD

Secondary structure (DSSP, 8-state):
---BTTB-HHHHHHHHHTSGGGHHHHHHHGGGGGG-------TTSGGGG--HHHHHHHHHH------------TTS-HHHHIIIIIIHHHHHHHHHTT-TT--

Radius of gyration: 15.6 Å; chains: 1; bounding box: 34×25×43 Å

Organism: Trichonephila clavata (NCBI:txid2740835)